Protein AF-A0A926T819-F1 (afdb_monomer_lite)

Structure (mmCIF, N/CA/C/O backbone):
data_AF-A0A926T819-F1
#
_entry.id   AF-A0A926T819-F1
#
loop_
_atom_site.group_PDB
_atom_site.id
_atom_site.type_symbol
_atom_site.label_atom_id
_atom_site.label_alt_id
_atom_site.label_comp_id
_atom_site.label_asym_id
_atom_site.label_entity_id
_atom_site.label_seq_id
_atom_site.pdbx_PDB_ins_code
_atom_site.Cartn_x
_atom_site.Cartn_y
_atom_site.Cartn_z
_atom_site.occupancy
_atom_site.B_iso_or_equiv
_atom_site.auth_seq_id
_atom_site.auth_comp_id
_atom_site.auth_asym_id
_atom_site.auth_atom_id
_atom_site.pdbx_PDB_model_num
ATOM 1 N N . MET A 1 1 ? 16.115 2.242 -20.466 1.00 45.03 1 MET A N 1
ATOM 2 C CA . MET A 1 1 ? 16.688 1.710 -19.211 1.00 45.03 1 MET A CA 1
ATOM 3 C C . MET A 1 1 ? 16.162 2.412 -17.951 1.00 45.03 1 MET A C 1
ATOM 5 O O . MET A 1 1 ? 16.133 1.775 -16.916 1.00 45.03 1 MET A O 1
ATOM 9 N N . VAL A 1 2 ? 15.692 3.669 -18.022 1.00 42.28 2 VAL A N 1
ATOM 10 C CA . VAL A 1 2 ? 15.204 4.436 -16.846 1.00 42.28 2 VAL A CA 1
ATOM 11 C C . VAL A 1 2 ? 13.747 4.117 -16.443 1.00 42.28 2 VAL A C 1
ATOM 13 O O . VAL A 1 2 ? 13.393 4.171 -15.275 1.00 42.28 2 VAL A O 1
ATOM 16 N N . LEU A 1 3 ? 12.885 3.726 -17.390 1.00 50.25 3 LEU A N 1
ATOM 17 C CA . LEU A 1 3 ? 11.479 3.387 -17.099 1.00 50.25 3 LEU A CA 1
ATOM 18 C C . LEU A 1 3 ? 11.323 2.090 -16.287 1.00 50.25 3 LEU A C 1
ATOM 20 O O . LEU A 1 3 ? 10.457 2.009 -15.424 1.00 50.25 3 LEU A O 1
ATOM 24 N N . THR A 1 4 ? 12.186 1.100 -16.528 1.00 53.84 4 THR A N 1
ATOM 25 C CA . THR A 1 4 ? 12.200 -0.168 -15.786 1.00 53.84 4 THR A CA 1
ATOM 26 C C . THR A 1 4 ? 12.655 0.026 -14.341 1.00 53.84 4 THR A C 1
ATOM 28 O O . THR A 1 4 ? 12.042 -0.542 -13.447 1.00 53.84 4 THR A O 1
ATOM 31 N N . SER A 1 5 ? 13.645 0.895 -14.082 1.00 59.88 5 SER A N 1
ATOM 32 C CA . SER A 1 5 ? 14.116 1.143 -12.710 1.00 59.88 5 SER A CA 1
ATOM 33 C C . SER A 1 5 ? 13.072 1.852 -11.851 1.00 59.88 5 SER A C 1
ATOM 35 O O . SER A 1 5 ? 12.898 1.497 -10.690 1.00 59.88 5 SER A O 1
ATOM 37 N N . ASN A 1 6 ? 12.345 2.819 -12.420 1.00 60.97 6 ASN A N 1
ATOM 38 C CA . ASN A 1 6 ? 11.299 3.532 -11.684 1.00 60.97 6 ASN A CA 1
ATOM 39 C C . ASN A 1 6 ? 10.090 2.632 -11.400 1.00 60.97 6 ASN A C 1
ATOM 41 O O . ASN A 1 6 ? 9.482 2.745 -10.339 1.00 60.97 6 ASN A O 1
ATOM 45 N N . PHE A 1 7 ? 9.761 1.722 -12.319 1.00 65.75 7 PHE A N 1
ATOM 46 C CA . PHE A 1 7 ? 8.682 0.759 -12.123 1.00 65.75 7 PHE A CA 1
ATOM 47 C C . PHE A 1 7 ? 9.043 -0.310 -11.083 1.00 65.75 7 PHE A C 1
ATOM 49 O O . PHE A 1 7 ? 8.251 -0.571 -10.183 1.00 65.75 7 PHE A O 1
ATOM 56 N N . ASP A 1 8 ? 10.260 -0.857 -11.130 1.00 66.56 8 ASP A N 1
ATOM 57 C CA . ASP A 1 8 ? 10.747 -1.797 -10.111 1.00 66.56 8 ASP A CA 1
ATOM 58 C C . ASP A 1 8 ? 10.790 -1.155 -8.719 1.00 66.56 8 ASP A C 1
ATOM 60 O O . ASP A 1 8 ? 10.430 -1.782 -7.720 1.00 66.56 8 ASP A O 1
ATOM 64 N N . GLN A 1 9 ? 11.195 0.114 -8.639 1.00 73.19 9 GLN A N 1
ATOM 65 C CA . GLN A 1 9 ? 11.194 0.868 -7.389 1.00 73.19 9 GLN A CA 1
ATOM 66 C C . GLN A 1 9 ? 9.769 1.106 -6.867 1.00 73.19 9 GLN A C 1
ATOM 68 O O . GLN A 1 9 ? 9.531 0.955 -5.670 1.00 73.19 9 GLN A O 1
ATOM 73 N N . PHE A 1 10 ? 8.815 1.404 -7.752 1.00 68.38 10 PHE A N 1
AT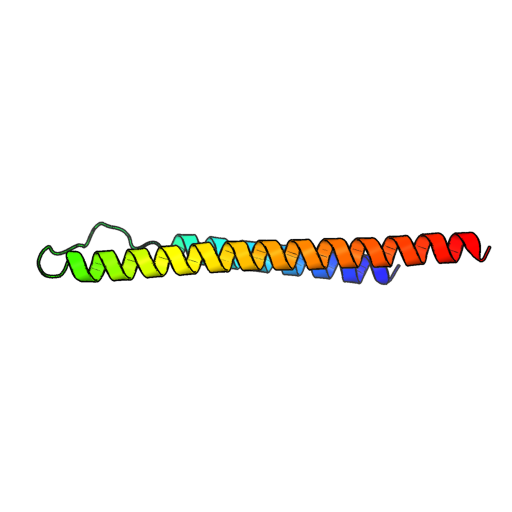OM 74 C CA . PHE A 1 10 ? 7.403 1.544 -7.396 1.00 68.38 10 PHE A CA 1
ATOM 75 C C . PHE A 1 10 ? 6.809 0.227 -6.875 1.00 68.38 10 PHE A C 1
ATOM 77 O O . PHE A 1 10 ? 6.179 0.206 -5.820 1.00 68.38 10 PHE A O 1
ATOM 84 N N . LEU A 1 11 ? 7.074 -0.894 -7.553 1.00 67.06 11 LEU A N 1
ATOM 85 C CA . LEU A 1 11 ? 6.628 -2.219 -7.110 1.00 67.06 11 LEU A CA 1
ATOM 86 C C . LEU A 1 11 ? 7.235 -2.621 -5.759 1.00 67.06 11 LEU A C 1
ATOM 88 O O . LEU A 1 11 ? 6.549 -3.220 -4.930 1.00 67.06 11 LEU A O 1
ATOM 92 N N . ARG A 1 12 ? 8.502 -2.271 -5.509 1.00 77.00 12 ARG A N 1
ATOM 93 C CA . ARG A 1 12 ? 9.147 -2.488 -4.205 1.00 77.00 12 ARG A CA 1
ATOM 94 C C . ARG A 1 12 ? 8.480 -1.683 -3.098 1.00 77.00 12 ARG A C 1
ATOM 96 O O . ARG A 1 12 ? 8.124 -2.266 -2.080 1.00 77.00 12 ARG A O 1
ATOM 103 N N . GLN A 1 13 ? 8.253 -0.389 -3.318 1.00 71.81 13 GLN A N 1
ATOM 104 C CA . GLN A 1 13 ? 7.569 0.464 -2.341 1.00 71.81 13 GLN A CA 1
ATOM 105 C C . GLN A 1 13 ? 6.157 -0.048 -2.043 1.00 71.81 13 GLN A C 1
ATOM 107 O O . GLN A 1 13 ? 5.748 -0.113 -0.889 1.00 71.81 13 GLN A O 1
ATOM 112 N N . LEU A 1 14 ? 5.430 -0.505 -3.063 1.00 67.88 14 LEU A N 1
ATOM 113 C CA . LEU A 1 14 ? 4.119 -1.125 -2.876 1.00 67.88 14 LEU A CA 1
ATOM 114 C C . LEU A 1 14 ? 4.174 -2.411 -2.050 1.00 67.88 14 LEU A C 1
ATOM 116 O O . LEU A 1 14 ? 3.336 -2.610 -1.170 1.00 67.88 14 LEU A O 1
ATOM 120 N N . SER A 1 15 ? 5.153 -3.277 -2.315 1.00 73.25 15 SER A N 1
ATOM 121 C CA . SER A 1 15 ? 5.360 -4.498 -1.534 1.00 73.25 15 SER A CA 1
ATOM 122 C C . SER A 1 15 ? 5.686 -4.194 -0.071 1.00 73.25 15 SER A C 1
ATOM 124 O O . SER A 1 15 ? 5.276 -4.957 0.806 1.00 73.25 15 SER A O 1
ATOM 126 N N . GLU A 1 16 ? 6.436 -3.126 0.194 1.00 80.06 16 GLU A N 1
ATOM 127 C CA . GLU A 1 16 ? 6.762 -2.685 1.550 1.00 80.06 16 GLU A CA 1
ATOM 128 C C . GLU A 1 16 ? 5.516 -2.169 2.269 1.00 80.06 16 GLU A C 1
ATOM 130 O O . GLU A 1 16 ? 5.225 -2.649 3.363 1.00 80.06 16 GLU A O 1
ATOM 135 N N . ILE A 1 17 ? 4.711 -1.320 1.620 1.00 74.75 17 ILE A N 1
ATOM 136 C CA . ILE A 1 17 ? 3.467 -0.806 2.211 1.00 74.75 17 ILE A CA 1
ATOM 137 C C . ILE A 1 17 ? 2.471 -1.945 2.479 1.00 74.75 17 ILE A C 1
ATOM 139 O O . ILE A 1 17 ? 1.879 -2.009 3.555 1.00 74.75 17 ILE A O 1
ATOM 143 N N . GLN A 1 18 ? 2.310 -2.896 1.549 1.00 65.56 18 GLN A N 1
ATOM 144 C CA . GLN A 1 18 ? 1.462 -4.074 1.782 1.00 65.56 18 GLN A CA 1
ATOM 145 C C . GLN A 1 18 ? 1.927 -4.893 2.993 1.00 65.56 18 GLN A C 1
ATOM 147 O O . GLN A 1 18 ? 1.102 -5.318 3.804 1.00 65.56 18 GLN A O 1
ATOM 152 N N . ARG A 1 19 ? 3.241 -5.111 3.139 1.00 77.38 19 ARG A N 1
ATOM 153 C CA . ARG A 1 19 ? 3.812 -5.810 4.300 1.00 77.38 19 ARG A CA 1
ATOM 154 C C . ARG A 1 19 ? 3.584 -5.049 5.595 1.00 77.38 19 ARG A C 1
ATOM 156 O O . ARG A 1 19 ? 3.242 -5.665 6.598 1.00 77.38 19 ARG A O 1
ATOM 163 N N . GLU A 1 20 ? 3.782 -3.740 5.583 1.00 77.62 20 GLU A N 1
ATOM 164 C CA . GLU A 1 20 ? 3.642 -2.894 6.765 1.00 77.62 20 GLU A CA 1
ATOM 165 C C . GLU A 1 20 ? 2.191 -2.868 7.262 1.00 77.62 20 GLU A C 1
ATOM 167 O O . GLU A 1 20 ? 1.948 -3.056 8.454 1.00 77.62 20 GLU A O 1
ATOM 172 N N . ILE A 1 21 ? 1.223 -2.783 6.343 1.00 69.25 21 ILE A N 1
ATOM 173 C CA . ILE A 1 21 ? -0.210 -2.880 6.656 1.00 69.25 21 ILE A CA 1
ATOM 174 C C . ILE A 1 21 ? -0.559 -4.259 7.234 1.00 69.25 21 ILE A C 1
ATOM 176 O O . ILE A 1 21 ? -1.235 -4.336 8.257 1.00 69.25 21 ILE A O 1
ATOM 180 N N . LEU A 1 22 ? -0.085 -5.354 6.627 1.00 71.62 22 LEU A N 1
ATOM 181 C CA . LEU A 1 22 ? -0.341 -6.710 7.137 1.00 71.62 22 LEU A CA 1
ATOM 182 C C . LEU A 1 22 ? 0.300 -6.951 8.511 1.00 71.62 22 LEU A C 1
ATOM 184 O O . LEU A 1 22 ? -0.320 -7.551 9.390 1.00 71.62 22 LEU A O 1
ATOM 188 N N . ASN A 1 23 ? 1.522 -6.462 8.717 1.00 71.56 23 ASN A N 1
ATOM 189 C CA . ASN A 1 23 ? 2.211 -6.562 10.001 1.00 71.56 23 ASN A CA 1
ATOM 190 C C . ASN A 1 23 ? 1.484 -5.745 11.075 1.00 71.56 23 ASN A C 1
ATOM 192 O O . ASN A 1 23 ? 1.254 -6.256 12.171 1.00 71.56 23 ASN A O 1
ATOM 196 N N . SER A 1 24 ? 1.070 -4.518 10.748 1.00 69.00 24 SER A N 1
ATOM 197 C CA . SER A 1 24 ? 0.279 -3.657 11.633 1.00 69.00 24 SER A CA 1
ATOM 198 C C . SER A 1 24 ? -1.085 -4.272 11.963 1.00 69.00 24 SER A C 1
ATOM 200 O O . SER A 1 24 ? -1.522 -4.217 13.110 1.00 69.00 24 SER A O 1
ATOM 202 N N . TRP A 1 25 ? -1.725 -4.947 11.005 1.00 66.44 25 TRP A N 1
ATOM 203 C CA . TRP A 1 25 ? -2.942 -5.723 11.254 1.00 66.44 25 TRP A CA 1
ATOM 204 C C . TRP A 1 25 ? -2.701 -6.865 12.250 1.00 66.44 25 TRP A C 1
ATOM 206 O O . TRP A 1 25 ? -3.443 -7.010 13.219 1.00 66.44 25 TRP A O 1
ATOM 216 N N . SER A 1 26 ? -1.629 -7.644 12.069 1.00 66.81 26 SER A N 1
ATOM 217 C CA . SER A 1 26 ? -1.318 -8.763 12.970 1.00 66.81 26 SER A CA 1
ATOM 218 C C . SER A 1 26 ? -0.980 -8.323 14.402 1.00 66.81 26 SER A C 1
ATOM 220 O O . SER A 1 26 ? -1.270 -9.051 15.347 1.00 66.81 26 SER A O 1
ATOM 222 N N . SER A 1 27 ? -0.401 -7.129 14.575 1.00 66.12 27 SER A N 1
ATOM 223 C CA . SER A 1 27 ? -0.015 -6.590 15.885 1.00 66.12 27 SER A CA 1
ATOM 224 C C . SER A 1 27 ? -1.134 -5.832 16.599 1.00 66.12 27 SER A C 1
ATOM 226 O O . SER A 1 27 ? -1.057 -5.633 17.810 1.00 66.12 27 SER A O 1
ATOM 228 N N . THR A 1 28 ? -2.172 -5.417 15.871 1.00 63.16 28 THR A N 1
ATOM 229 C CA . THR A 1 28 ? -3.339 -4.723 16.432 1.00 63.16 28 THR A CA 1
ATOM 230 C C . THR A 1 28 ? -4.474 -5.664 16.824 1.00 63.16 28 THR A C 1
ATOM 232 O O . THR A 1 28 ? -5.427 -5.215 17.458 1.00 63.16 28 THR A O 1
ATOM 235 N N . LEU A 1 29 ? -4.372 -6.964 16.525 1.00 63.75 29 LEU A N 1
ATOM 236 C CA . LEU A 1 29 ? -5.267 -7.970 17.091 1.00 63.75 29 LEU A CA 1
ATOM 237 C C . LEU A 1 29 ? -5.011 -8.081 18.605 1.00 63.75 29 LEU A C 1
ATOM 239 O O . LEU A 1 29 ? -3.946 -8.553 19.010 1.00 63.75 29 LEU A O 1
ATOM 243 N N . PRO A 1 30 ? -5.956 -7.656 19.466 1.00 56.69 30 PRO A N 1
ATOM 244 C CA . PRO A 1 30 ? -5.758 -7.748 20.901 1.00 56.69 30 PRO A CA 1
ATOM 245 C C . PRO A 1 30 ? -5.689 -9.224 21.301 1.00 56.69 30 PRO A C 1
ATOM 247 O O . PRO A 1 30 ? -6.590 -10.007 20.993 1.00 56.69 30 PRO A O 1
ATOM 250 N N . ASN A 1 31 ? -4.622 -9.609 22.006 1.00 57.66 31 ASN A N 1
ATOM 251 C CA . ASN A 1 31 ? -4.544 -10.911 22.661 1.00 57.66 31 ASN A CA 1
ATOM 252 C C . ASN A 1 31 ? -5.753 -11.034 23.598 1.00 57.66 31 ASN A C 1
ATOM 254 O O . ASN A 1 31 ? -5.844 -10.311 24.588 1.00 57.66 31 ASN A O 1
ATOM 258 N N . MET A 1 32 ? -6.679 -11.949 23.300 1.00 55.31 32 MET A N 1
ATOM 259 C CA . MET A 1 32 ? -7.959 -12.090 24.012 1.00 55.31 32 MET A CA 1
ATOM 260 C C . MET A 1 32 ? -7.836 -12.545 25.483 1.00 55.31 32 MET A C 1
ATOM 262 O O . MET A 1 32 ? -8.826 -12.913 26.110 1.00 55.31 32 MET A O 1
ATOM 266 N N . GLN A 1 33 ? -6.632 -12.554 26.054 1.00 55.66 33 GLN A N 1
ATOM 267 C CA . GLN A 1 33 ? -6.340 -13.125 27.368 1.00 55.66 33 GLN A CA 1
ATOM 268 C C . GLN A 1 33 ? -6.712 -12.221 28.557 1.00 55.66 33 GLN A C 1
ATOM 270 O O . GLN A 1 33 ? -6.666 -12.694 29.687 1.00 55.66 33 GLN A O 1
ATOM 275 N N . SER A 1 34 ? -7.109 -10.960 28.348 1.00 50.38 34 SER A N 1
ATOM 276 C CA . SER A 1 34 ? -7.361 -9.998 29.440 1.00 50.38 34 SER A CA 1
ATOM 277 C C . SER A 1 34 ? -8.759 -9.362 29.442 1.00 50.38 34 SER A C 1
ATOM 279 O O . SER A 1 34 ? -8.936 -8.248 29.936 1.00 50.38 34 SER A O 1
ATOM 281 N N . PHE A 1 35 ? -9.782 -10.048 28.924 1.00 55.09 35 PHE A N 1
ATOM 282 C CA . PHE A 1 35 ? -11.155 -9.536 28.981 1.00 55.09 35 PHE A CA 1
ATOM 283 C C . PHE A 1 35 ? -11.788 -9.750 30.365 1.00 55.09 35 PHE A C 1
ATOM 285 O O . PHE A 1 35 ? -12.350 -10.802 30.664 1.00 55.09 35 PHE A O 1
ATOM 292 N N . ASN A 1 36 ? -11.712 -8.721 31.209 1.00 57.56 36 ASN A N 1
ATOM 293 C CA . ASN A 1 36 ? -12.491 -8.613 32.443 1.00 57.56 36 ASN A CA 1
ATOM 294 C C . ASN A 1 36 ? -13.982 -8.385 32.096 1.00 57.56 36 ASN A C 1
ATOM 296 O O . ASN A 1 36 ? -14.303 -7.539 31.260 1.00 57.56 36 ASN A O 1
ATOM 300 N N . MET A 1 37 ? -14.892 -9.149 32.714 1.00 54.12 37 MET A N 1
ATOM 301 C CA . MET A 1 37 ? -16.297 -9.304 32.277 1.00 54.12 37 MET A CA 1
ATOM 302 C C . MET A 1 37 ? -17.185 -8.050 32.396 1.00 54.12 37 MET A C 1
ATOM 304 O O . MET A 1 37 ? -18.232 -7.998 31.757 1.00 54.12 37 MET A O 1
ATOM 308 N N . GLU A 1 38 ? -16.796 -7.034 33.167 1.00 60.47 38 GLU A N 1
ATOM 309 C CA . GLU A 1 38 ? -17.679 -5.905 33.515 1.00 60.47 38 GLU A CA 1
ATOM 310 C C . GLU A 1 38 ? -17.926 -4.906 32.366 1.00 60.47 38 GLU A C 1
ATOM 312 O O . GLU A 1 38 ? -18.994 -4.310 32.302 1.00 60.47 38 GLU A O 1
ATOM 317 N N . ASN A 1 39 ? -16.996 -4.782 31.408 1.00 59.75 39 ASN A N 1
ATOM 318 C CA . ASN A 1 39 ? -17.099 -3.880 30.242 1.00 59.75 39 ASN A CA 1
ATOM 319 C C . ASN A 1 39 ? -17.030 -4.627 28.896 1.00 59.75 39 ASN A C 1
ATOM 321 O O . ASN A 1 39 ? -16.722 -4.044 27.852 1.00 59.75 39 ASN A O 1
ATOM 325 N N . PHE A 1 40 ? -17.288 -5.939 28.908 1.00 66.69 40 PHE A N 1
ATOM 326 C CA . PHE A 1 40 ? -17.063 -6.821 27.761 1.00 66.69 40 PHE A CA 1
ATOM 327 C C . PHE A 1 40 ? -17.844 -6.397 26.515 1.00 66.69 40 PHE A C 1
ATOM 329 O O . PHE A 1 40 ? -17.298 -6.418 25.420 1.00 66.69 40 PHE A O 1
ATOM 336 N N . ARG A 1 41 ? -19.108 -5.988 26.670 1.00 64.44 41 ARG A N 1
ATOM 337 C CA . ARG A 1 41 ? -20.003 -5.746 25.531 1.00 64.44 41 ARG A CA 1
ATOM 338 C C . ARG A 1 41 ? -19.595 -4.517 24.713 1.00 64.44 41 ARG A C 1
ATOM 340 O O . ARG A 1 41 ? -19.480 -4.621 23.496 1.00 64.44 41 ARG A O 1
ATOM 347 N N . ASP A 1 42 ? -19.289 -3.410 25.384 1.00 68.94 42 ASP A N 1
ATOM 348 C CA . ASP A 1 42 ? -18.841 -2.177 24.725 1.00 68.94 42 ASP A CA 1
ATOM 349 C C . ASP A 1 42 ? -17.401 -2.308 24.206 1.00 68.94 42 ASP A C 1
ATOM 351 O O . ASP A 1 42 ? -17.072 -1.823 23.124 1.00 68.94 42 ASP A O 1
ATOM 355 N N . THR A 1 43 ? -16.536 -3.026 24.932 1.00 72.69 43 THR A N 1
ATOM 356 C CA . THR A 1 43 ? -15.152 -3.286 24.493 1.00 72.69 43 THR A CA 1
ATOM 357 C C . THR A 1 43 ? -15.119 -4.205 23.270 1.00 72.69 43 THR A C 1
ATOM 359 O O . THR A 1 43 ? -14.332 -3.983 22.348 1.00 72.69 43 THR A O 1
ATOM 362 N N . PHE A 1 44 ? -15.990 -5.216 23.234 1.00 78.56 44 PHE A N 1
ATOM 363 C CA . PHE A 1 44 ? -16.125 -6.130 22.106 1.00 78.56 44 PHE A CA 1
ATOM 364 C C . PHE A 1 44 ? -16.652 -5.409 20.865 1.00 78.56 44 PHE A C 1
ATOM 366 O O . PHE A 1 44 ? -16.042 -5.536 19.808 1.00 78.56 44 PHE A O 1
ATOM 373 N N . ASP A 1 45 ? -17.718 -4.610 20.988 1.00 80.75 45 ASP A N 1
ATOM 374 C CA . ASP A 1 45 ? -18.293 -3.876 19.851 1.00 80.75 45 ASP A CA 1
ATOM 375 C C . ASP A 1 45 ? -17.298 -2.862 19.257 1.00 80.75 45 ASP A C 1
ATOM 377 O O . ASP A 1 45 ? -17.126 -2.783 18.041 1.00 80.75 45 ASP A O 1
ATOM 381 N N . ASN A 1 46 ? -16.551 -2.150 20.108 1.00 77.69 46 ASN A N 1
ATOM 382 C CA . ASN A 1 46 ? -15.498 -1.235 19.657 1.00 77.69 46 ASN A CA 1
ATOM 383 C C . ASN A 1 46 ? -14.325 -1.970 18.992 1.00 77.69 46 ASN A C 1
ATOM 385 O O . ASN A 1 46 ? -13.799 -1.506 17.980 1.00 77.69 46 ASN A O 1
ATOM 389 N N . THR A 1 47 ? -13.932 -3.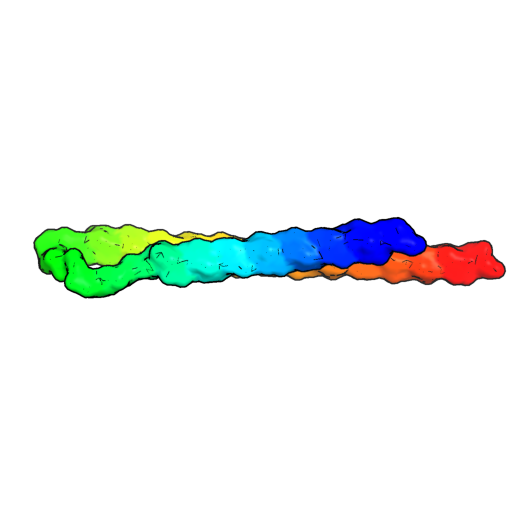133 19.520 1.00 79.19 47 THR A N 1
ATOM 390 C CA . THR A 1 47 ? -12.878 -3.963 18.916 1.00 79.19 47 THR A CA 1
ATOM 391 C C . THR A 1 47 ? -13.323 -4.523 17.568 1.00 79.19 47 THR A C 1
ATOM 393 O O . THR A 1 47 ? -12.545 -4.510 16.617 1.00 79.19 47 THR A O 1
ATOM 396 N N . LEU A 1 48 ? -14.573 -4.980 17.463 1.00 81.25 48 LEU A N 1
ATOM 397 C CA . LEU A 1 48 ? -15.149 -5.495 16.224 1.00 81.25 48 LEU A CA 1
ATOM 398 C C . LEU A 1 48 ? -15.182 -4.404 15.146 1.00 81.25 48 LEU A C 1
ATOM 400 O O . LEU A 1 48 ? -14.704 -4.635 14.039 1.00 81.25 48 LEU A O 1
ATOM 404 N N . LYS A 1 49 ? -15.644 -3.195 15.493 1.00 84.88 49 LYS A N 1
ATOM 405 C CA . LYS A 1 49 ? -15.622 -2.025 14.599 1.00 84.88 49 LYS A CA 1
ATOM 406 C C . LYS A 1 49 ? -14.210 -1.662 14.152 1.00 84.88 49 LYS A C 1
ATOM 408 O O . LYS A 1 49 ? -13.998 -1.375 12.978 1.00 84.88 49 LYS A O 1
ATOM 413 N N . PHE A 1 50 ? -13.238 -1.696 15.062 1.00 80.31 50 PHE A N 1
ATOM 414 C CA . PHE A 1 50 ? -11.841 -1.447 14.714 1.00 80.31 50 PHE A CA 1
ATOM 415 C C . PHE A 1 50 ? -11.309 -2.507 13.737 1.00 80.31 50 PHE A C 1
ATOM 417 O O . PHE A 1 50 ? -10.716 -2.161 12.717 1.00 80.31 50 PHE A O 1
ATOM 424 N N . GLN A 1 51 ? -11.567 -3.793 13.997 1.00 78.25 51 GLN A N 1
ATOM 425 C CA . GLN A 1 51 ? -11.181 -4.878 13.090 1.00 78.25 51 GLN A CA 1
ATOM 426 C C . GLN A 1 51 ? -11.835 -4.726 11.708 1.00 78.25 51 GLN A C 1
ATOM 428 O O . GLN A 1 51 ? -11.158 -4.889 10.693 1.00 78.25 51 GLN A O 1
ATOM 433 N N . GLU A 1 52 ? -13.121 -4.373 11.661 1.00 83.19 52 GLU A N 1
ATOM 434 C CA . GLU A 1 52 ? -13.865 -4.123 10.424 1.00 83.19 52 GLU A CA 1
ATOM 435 C C . GLU A 1 52 ? -13.280 -2.947 9.630 1.00 83.19 52 GLU A C 1
ATOM 437 O O . GLU A 1 52 ? -13.065 -3.065 8.419 1.00 83.19 52 GLU A O 1
ATOM 442 N N . GLN A 1 53 ? -12.956 -1.838 10.303 1.00 80.38 53 GLN A N 1
ATOM 443 C CA . GLN A 1 53 ? -12.317 -0.679 9.678 1.00 80.38 53 GLN A CA 1
ATOM 444 C C . GLN A 1 53 ? -10.945 -1.033 9.107 1.00 80.38 53 GLN A C 1
ATOM 446 O O . GLN A 1 53 ? -10.677 -0.730 7.946 1.00 80.38 53 GLN A O 1
ATOM 451 N N . VAL A 1 54 ? -10.098 -1.725 9.875 1.00 77.19 54 VAL A N 1
ATOM 452 C CA . VAL A 1 54 ? -8.765 -2.127 9.403 1.00 77.19 54 VAL A CA 1
ATOM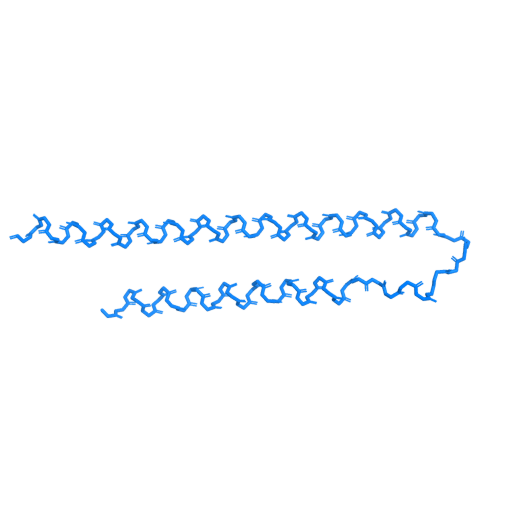 453 C C . VAL A 1 54 ? -8.866 -3.057 8.194 1.00 77.19 54 VAL A C 1
ATOM 455 O O . VAL A 1 54 ? -8.135 -2.877 7.218 1.00 77.19 54 VAL A O 1
ATOM 458 N N . MET A 1 55 ? -9.789 -4.024 8.221 1.00 77.62 55 MET A N 1
ATOM 459 C CA . MET A 1 55 ? -10.012 -4.931 7.093 1.00 77.62 55 MET A CA 1
ATOM 460 C C . MET A 1 55 ? -10.453 -4.150 5.848 1.00 77.62 55 MET A C 1
ATOM 462 O O . MET A 1 55 ? -9.844 -4.274 4.783 1.00 77.62 55 MET A O 1
ATOM 466 N N . THR A 1 56 ? -11.459 -3.289 6.001 1.00 82.75 56 THR A N 1
ATOM 467 C CA . THR A 1 56 ? -12.006 -2.476 4.906 1.00 82.75 56 THR A CA 1
ATOM 468 C C . THR A 1 56 ? -10.931 -1.585 4.288 1.00 82.75 56 THR A C 1
ATOM 470 O O . THR A 1 56 ? -10.716 -1.639 3.077 1.00 82.75 56 THR A O 1
ATOM 473 N N . SER A 1 57 ? -10.176 -0.847 5.108 1.00 75.19 57 SER A N 1
ATOM 474 C CA . SER A 1 57 ? -9.086 0.009 4.628 1.00 75.19 57 SER A CA 1
ATOM 475 C C . SER A 1 57 ? -7.972 -0.783 3.937 1.00 75.19 57 SER A C 1
ATOM 477 O O . SER A 1 57 ? -7.413 -0.315 2.945 1.00 75.19 57 SER A O 1
ATOM 479 N N . SER A 1 58 ? -7.667 -2.001 4.400 1.00 72.19 58 SER A N 1
ATOM 480 C CA . SER A 1 58 ? -6.691 -2.874 3.734 1.00 72.19 58 SER A CA 1
ATOM 481 C C . SER A 1 58 ? -7.156 -3.293 2.336 1.00 72.19 58 SER A C 1
ATOM 483 O O . SER A 1 58 ? -6.374 -3.226 1.384 1.00 72.19 58 SER A O 1
ATOM 485 N N . LEU A 1 59 ? -8.428 -3.676 2.172 1.00 78.12 59 LEU A N 1
ATOM 486 C CA . LEU A 1 59 ? -8.978 -4.028 0.857 1.00 78.12 59 LEU A CA 1
ATOM 487 C C . LEU A 1 59 ? -9.034 -2.831 -0.095 1.00 78.12 59 LEU A C 1
ATOM 489 O O . LEU A 1 59 ? -8.685 -2.970 -1.269 1.00 78.12 59 LEU A O 1
ATOM 493 N N . GLU A 1 60 ? -9.440 -1.658 0.392 1.00 82.06 60 GLU A N 1
ATOM 494 C CA . GLU A 1 60 ? -9.445 -0.426 -0.405 1.00 82.06 60 GLU A CA 1
ATOM 495 C C . GLU A 1 60 ? -8.039 -0.073 -0.892 1.00 82.06 60 GLU A C 1
ATOM 497 O O . GLU A 1 60 ? -7.840 0.233 -2.073 1.00 82.06 60 GLU A O 1
ATOM 502 N N . PHE A 1 61 ? -7.048 -0.191 -0.006 1.00 78.25 61 PHE A N 1
ATOM 503 C CA . PHE A 1 61 ? -5.654 0.012 -0.363 1.00 78.25 61 PHE A CA 1
ATOM 504 C C . PHE A 1 61 ? -5.193 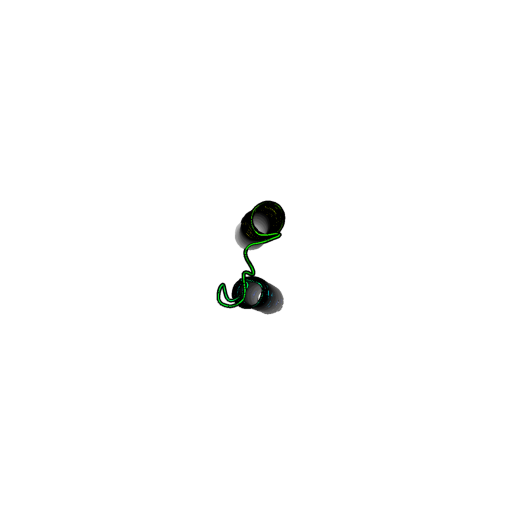-0.992 -1.428 1.00 78.25 61 PHE A C 1
ATOM 506 O O . PHE A 1 61 ? -4.650 -0.588 -2.457 1.00 78.25 61 PHE A O 1
ATOM 513 N N . GLN A 1 62 ? -5.465 -2.290 -1.247 1.00 69.19 62 GLN A N 1
ATOM 514 C CA . GLN A 1 62 ? -5.137 -3.318 -2.243 1.00 69.19 62 GLN A CA 1
ATOM 515 C C . GLN A 1 62 ? -5.761 -3.013 -3.614 1.00 69.19 62 GLN A C 1
ATOM 517 O O . GLN A 1 62 ? -5.087 -3.132 -4.642 1.00 69.19 62 GLN A O 1
ATOM 522 N N . ALA A 1 63 ? -7.020 -2.566 -3.644 1.00 79.56 63 ALA A N 1
ATOM 523 C CA . ALA A 1 63 ? -7.703 -2.191 -4.878 1.00 79.56 63 ALA A CA 1
ATOM 524 C C . ALA A 1 63 ? -7.048 -0.980 -5.564 1.00 79.56 63 ALA A C 1
ATOM 526 O O . ALA A 1 63 ? -6.874 -0.977 -6.787 1.00 79.56 63 ALA A O 1
ATOM 527 N N . LEU A 1 64 ? -6.655 0.035 -4.793 1.00 80.69 64 LEU A N 1
ATOM 528 C CA . LEU A 1 64 ? -5.965 1.219 -5.306 1.00 80.69 64 LEU A CA 1
ATOM 529 C C . LEU A 1 64 ? -4.606 0.844 -5.912 1.00 80.69 64 LEU A C 1
ATOM 531 O O . LEU A 1 64 ? -4.295 1.239 -7.038 1.00 80.69 64 LEU A O 1
ATOM 535 N N . VAL A 1 65 ? -3.834 0.013 -5.212 1.00 74.25 65 VAL A N 1
ATOM 536 C CA . VAL A 1 65 ? -2.536 -0.490 -5.684 1.00 74.25 65 VAL A CA 1
ATOM 537 C C . VAL A 1 65 ? -2.668 -1.288 -6.982 1.00 74.25 65 VAL A C 1
ATOM 539 O O . VAL A 1 65 ? -1.876 -1.103 -7.913 1.00 74.25 65 VAL A O 1
ATOM 542 N N . ALA A 1 66 ? -3.682 -2.150 -7.076 1.00 77.69 66 ALA A N 1
ATOM 543 C CA . ALA A 1 66 ? -3.952 -2.914 -8.288 1.00 77.69 66 ALA A CA 1
ATOM 544 C C . ALA A 1 66 ? -4.274 -1.991 -9.475 1.00 77.69 66 ALA A C 1
ATOM 546 O O . ALA A 1 66 ? -3.737 -2.185 -10.567 1.00 77.69 66 ALA A O 1
ATOM 547 N N . ARG A 1 67 ? -5.089 -0.949 -9.259 1.00 80.56 67 ARG A N 1
ATOM 548 C CA . ARG A 1 67 ? -5.423 0.043 -10.297 1.00 80.56 67 ARG A CA 1
ATOM 549 C C . ARG A 1 67 ? -4.192 0.793 -10.794 1.00 80.56 67 ARG A C 1
ATOM 551 O O . ARG A 1 67 ? -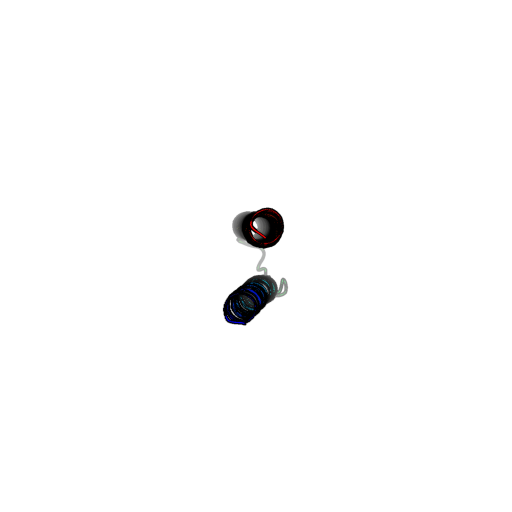3.969 0.820 -12.002 1.00 80.56 67 ARG A O 1
ATOM 558 N N . LEU A 1 68 ? -3.366 1.316 -9.886 1.00 77.94 68 LEU A N 1
ATOM 559 C CA . LEU A 1 68 ? -2.125 2.011 -10.251 1.00 77.94 68 LEU A CA 1
ATOM 560 C C . LEU A 1 68 ? -1.186 1.106 -11.055 1.00 77.94 68 LEU A C 1
ATOM 562 O O . LEU A 1 68 ? -0.620 1.522 -12.065 1.00 77.94 68 LEU A O 1
ATOM 566 N N . SER A 1 69 ? -1.055 -0.155 -10.639 1.00 73.69 69 SER A N 1
ATOM 567 C CA . SER A 1 69 ? -0.211 -1.131 -11.334 1.00 73.69 69 SER A CA 1
ATOM 568 C C . SER A 1 69 ? -0.705 -1.401 -12.760 1.00 73.69 69 SER A C 1
ATOM 570 O O . SER A 1 69 ? 0.098 -1.443 -13.694 1.00 73.69 69 SER A O 1
ATOM 572 N N . ILE A 1 70 ? -2.022 -1.535 -12.951 1.00 80.81 70 ILE A N 1
ATOM 573 C CA . ILE A 1 70 ? -2.634 -1.719 -14.276 1.00 80.81 70 ILE A CA 1
ATOM 574 C C . ILE A 1 70 ? -2.425 -0.480 -15.157 1.00 80.81 70 ILE A C 1
ATOM 576 O O . ILE A 1 70 ? -2.093 -0.616 -16.335 1.00 80.81 70 ILE A O 1
ATOM 580 N N . GLU A 1 71 ? -2.607 0.725 -14.616 1.00 82.25 71 GLU A N 1
ATOM 581 C CA . GLU A 1 71 ? -2.399 1.974 -15.359 1.00 82.25 71 GLU A CA 1
ATOM 582 C C . GLU A 1 71 ? -0.950 2.134 -15.819 1.00 82.25 71 GLU A C 1
ATOM 584 O O . GLU A 1 71 ? -0.702 2.442 -16.987 1.00 82.25 71 GLU A O 1
ATOM 589 N N . ALA A 1 72 ? 0.009 1.844 -14.942 1.00 76.50 72 ALA A N 1
ATOM 590 C CA . ALA A 1 72 ? 1.424 1.881 -15.285 1.00 76.50 72 ALA A CA 1
ATOM 591 C C . ALA A 1 72 ? 1.767 0.877 -16.402 1.00 76.50 72 ALA A C 1
ATOM 593 O O . ALA A 1 72 ? 2.447 1.229 -17.370 1.00 76.50 72 ALA A O 1
ATOM 594 N N . GLN A 1 73 ? 1.244 -0.354 -16.323 1.00 72.25 73 GLN A N 1
ATOM 595 C CA . GLN A 1 73 ? 1.415 -1.351 -17.385 1.00 72.25 73 GLN A CA 1
ATOM 596 C C . GLN A 1 73 ? 0.814 -0.881 -18.715 1.00 72.25 73 GLN A C 1
ATOM 598 O O . GLN A 1 73 ? 1.449 -1.038 -19.759 1.00 72.25 73 GLN A O 1
ATOM 603 N N . LYS A 1 74 ? -0.380 -0.272 -18.699 1.00 86.38 74 LYS A N 1
ATOM 604 C CA . LYS A 1 74 ? -0.998 0.292 -19.909 1.00 86.38 74 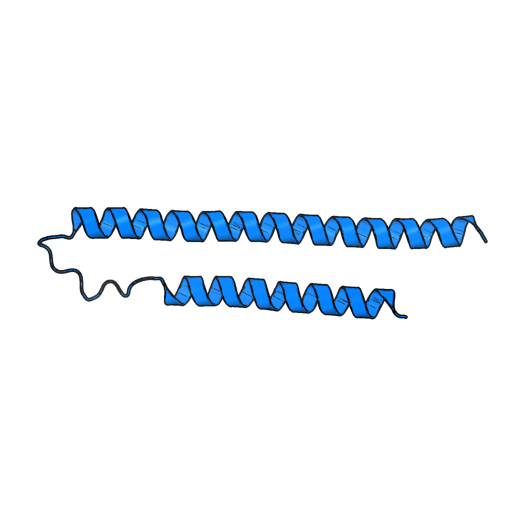LYS A CA 1
ATOM 605 C C . LYS A 1 74 ? -0.113 1.356 -20.548 1.00 86.38 74 LYS A C 1
ATOM 607 O O . LYS A 1 74 ? 0.184 1.246 -21.734 1.00 86.38 74 LYS A O 1
ATOM 612 N N . GLN A 1 75 ? 0.353 2.331 -19.767 1.00 79.75 75 GLN A N 1
ATOM 613 C CA . GLN A 1 75 ? 1.218 3.403 -20.273 1.00 79.75 75 GLN A CA 1
ATOM 614 C C . GLN A 1 75 ? 2.521 2.857 -20.868 1.00 79.75 75 GLN A C 1
ATOM 616 O O . GLN A 1 75 ? 2.969 3.316 -21.922 1.00 79.75 75 GLN A O 1
ATOM 621 N N . PHE A 1 76 ? 3.114 1.845 -20.228 1.00 84.06 76 PHE A N 1
ATOM 622 C CA . PHE A 1 76 ? 4.295 1.167 -20.756 1.00 84.06 76 PHE A CA 1
ATOM 623 C C . PHE A 1 76 ? 4.024 0.555 -22.137 1.00 84.06 76 PHE A C 1
ATOM 625 O O . PHE A 1 76 ? 4.762 0.828 -23.089 1.00 84.06 76 PHE A O 1
ATOM 632 N N . TRP A 1 77 ? 2.955 -0.235 -22.266 1.00 88.75 77 TRP A N 1
ATOM 633 C CA . TRP A 1 77 ? 2.617 -0.904 -23.523 1.00 88.75 77 TRP A CA 1
ATOM 634 C C . TRP A 1 77 ? 2.216 0.076 -24.625 1.00 88.75 77 TRP A C 1
ATOM 636 O O . TRP A 1 77 ? 2.659 -0.077 -25.764 1.00 88.75 77 TRP A O 1
ATOM 646 N N . GLU A 1 78 ? 1.439 1.111 -24.307 1.00 93.25 78 GLU A N 1
ATOM 647 C CA . GLU A 1 78 ? 1.100 2.173 -25.258 1.00 93.25 78 GLU A CA 1
ATOM 648 C C . GLU A 1 78 ? 2.352 2.860 -25.804 1.00 93.25 78 GLU A C 1
ATOM 650 O O . GLU A 1 78 ? 2.487 3.030 -27.019 1.00 93.25 78 GLU A O 1
ATOM 655 N N . SER A 1 79 ? 3.297 3.205 -24.926 1.00 85.38 79 SER A N 1
ATOM 656 C CA . SER A 1 79 ? 4.575 3.797 -25.323 1.00 85.38 79 SER A CA 1
ATOM 657 C C . SER A 1 79 ? 5.381 2.855 -26.225 1.00 85.38 79 SER A C 1
ATOM 659 O O . SER A 1 79 ? 5.828 3.257 -27.302 1.00 85.38 79 SER A O 1
ATOM 661 N N . TYR A 1 80 ? 5.492 1.579 -25.843 1.00 87.44 80 TYR A N 1
ATOM 662 C CA . TYR A 1 80 ? 6.171 0.549 -26.631 1.00 87.44 80 TYR A CA 1
ATOM 663 C C . TYR A 1 80 ? 5.589 0.419 -28.048 1.00 87.44 80 TYR A C 1
ATOM 665 O O . TYR A 1 80 ? 6.324 0.524 -29.036 1.00 87.44 80 TYR A O 1
ATOM 673 N N . PHE A 1 81 ? 4.268 0.261 -28.173 1.00 94.56 81 PHE A N 1
ATOM 674 C CA . PHE A 1 81 ? 3.618 0.130 -29.479 1.00 94.56 81 PHE A CA 1
ATOM 675 C C . PHE A 1 81 ? 3.687 1.417 -30.304 1.00 94.56 81 PHE A C 1
ATOM 677 O O . PHE A 1 81 ? 3.826 1.352 -31.526 1.00 94.56 81 PHE A O 1
ATOM 684 N N . ASN A 1 82 ? 3.625 2.588 -29.669 1.00 93.31 82 ASN A N 1
ATOM 685 C CA . ASN A 1 82 ? 3.779 3.863 -30.368 1.00 93.31 82 ASN A CA 1
ATOM 686 C C . ASN A 1 82 ? 5.178 4.036 -30.961 1.00 93.31 82 ASN A C 1
ATOM 688 O O . ASN A 1 82 ? 5.298 4.547 -32.073 1.00 93.31 82 ASN A O 1
ATOM 692 N N . ILE A 1 83 ? 6.227 3.596 -30.261 1.00 92.88 83 ILE A N 1
ATOM 693 C CA . ILE A 1 83 ? 7.592 3.592 -30.804 1.00 92.88 83 ILE A CA 1
ATOM 694 C C . ILE A 1 83 ? 7.681 2.652 -32.009 1.00 92.88 83 ILE A C 1
ATOM 696 O O . ILE A 1 83 ? 8.244 3.038 -33.031 1.00 92.88 83 ILE A O 1
ATOM 700 N N . LEU A 1 84 ? 7.101 1.450 -31.916 1.00 91.62 84 LEU A N 1
ATOM 701 C CA . LEU A 1 84 ? 7.115 0.485 -33.018 1.00 91.62 84 LEU A CA 1
ATOM 702 C C . LEU A 1 84 ? 6.361 0.969 -34.259 1.00 91.62 84 LEU A C 1
ATOM 704 O O . LEU A 1 84 ? 6.828 0.723 -35.359 1.00 91.62 84 LEU A O 1
ATOM 708 N N . ARG A 1 85 ? 5.232 1.671 -34.102 1.00 90.75 85 ARG A N 1
ATOM 709 C CA . ARG A 1 85 ? 4.486 2.246 -35.240 1.00 90.75 85 ARG A CA 1
ATOM 710 C C . ARG A 1 85 ? 5.175 3.439 -35.899 1.00 90.75 85 ARG A C 1
ATOM 712 O O . ARG A 1 85 ? 4.812 3.797 -37.012 1.00 90.75 85 ARG A O 1
ATOM 719 N N . LYS A 1 86 ? 6.070 4.117 -35.177 1.00 82.19 86 LYS A N 1
ATOM 720 C CA . LYS A 1 86 ? 6.818 5.281 -35.676 1.00 82.19 86 LYS A CA 1
ATOM 721 C C . LYS A 1 86 ? 8.155 4.900 -36.323 1.00 82.19 86 LYS A C 1
ATOM 723 O O . LYS A 1 86 ? 8.829 5.790 -36.837 1.00 82.19 86 LYS A O 1
ATOM 728 N N . ARG A 1 87 ? 8.547 3.626 -36.257 1.00 54.72 87 ARG A N 1
ATOM 729 C CA . ARG A 1 87 ? 9.585 3.038 -37.110 1.00 54.72 87 ARG A CA 1
ATOM 730 C C . ARG A 1 87 ? 8.963 2.530 -38.399 1.00 54.72 87 ARG A C 1
ATOM 732 O O . ARG A 1 87 ? 9.693 2.570 -39.408 1.00 54.72 87 ARG A O 1
#

pLDDT: mean 72.64, std 11.54, range [42.28, 94.56]

Foldseek 3Di:
DVLVVVLVVLVVVLVVVLVVLVVVLVVLPDPPPDDDPPCNPVVVVVSVVVNVVSVVVSVVSVVVSVVVNVVSVVVVVVVVVVVVVVD

Radius of gyration: 21.11 Å; chains: 1; bounding box: 37×18×71 Å

Sequence (87 aa):
MVLTSNFDQFLRQLSEIQREILNSWSSTLPNMQSFNMENFRDTFDNTLKFQEQVMTSSLEFQALVARLSIEAQKQFWESYFNILRKR

Secondary structure (DSSP, 8-state):
-HHHHHHHHHHHHHHHHHHHHHHHHHHHS--GGG--GGGHHHHHHHHHHHHHHHHHHHHHHHHHHHHHHHHHHHHHHHHHHHHHHT-